Protein AF-A0AB74PYL4-F1 (afdb_monomer_lite)

Foldseek 3Di:
DPPPPVDDDDDDPVRVVCVVPDPDDPDPPPDPPPPPPPPPCVVVVVVVPD

Secondary structure (DSSP, 8-state):
---------PPPHHHHHHHHH--PPP-TTSSSSS-----TTHHHHHTT--

Organism: Staphylococcus aureus (NCBI:txid1280)

Sequence (50 aa):
MVSEEKGSITLSKEAAIIFATAKFKPFHNRIKNNPQKTNPFLKLHENKKS

pLDDT: mean 70.67, std 13.09, range [50.81, 93.44]

Structure (mmCIF, N/CA/C/O backbone):
data_AF-A0AB74PYL4-F1
#
_entry.id   AF-A0AB74PYL4-F1
#
loop_
_atom_site.group_PDB
_atom_site.id
_atom_site.type_symbol
_atom_site.label_atom_id
_atom_site.label_alt_id
_atom_site.label_comp_id
_atom_site.label_asym_id
_atom_site.label_entity_id
_atom_site.label_seq_id
_atom_site.pdbx_PDB_ins_code
_atom_site.Cartn_x
_atom_site.Cartn_y
_atom_site.Cartn_z
_atom_site.occupancy
_atom_site.B_iso_or_equiv
_atom_site.auth_seq_id
_atom_site.auth_comp_id
_atom_site.auth_asym_id
_atom_site.auth_atom_id
_atom_site.pdbx_PDB_model_num
ATOM 1 N N . MET A 1 1 ? 25.246 10.271 8.582 1.00 51.94 1 MET A N 1
ATOM 2 C CA . MET A 1 1 ? 23.767 10.235 8.632 1.00 51.94 1 MET A CA 1
ATOM 3 C C . MET A 1 1 ? 23.293 9.809 7.253 1.00 51.94 1 MET A C 1
ATOM 5 O O . MET A 1 1 ? 23.665 10.473 6.297 1.00 51.94 1 MET A O 1
ATOM 9 N N . VAL A 1 2 ? 22.607 8.668 7.125 1.00 54.56 2 VAL A N 1
ATOM 10 C CA . VAL A 1 2 ? 22.069 8.200 5.834 1.00 54.56 2 VAL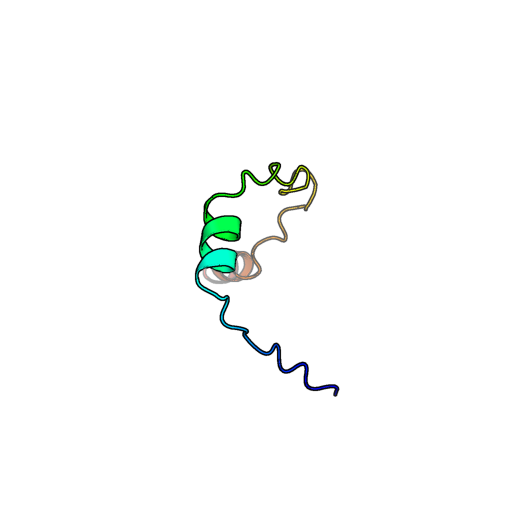 A CA 1
ATOM 11 C C . VAL A 1 2 ? 20.950 9.159 5.439 1.00 54.56 2 VAL A C 1
ATOM 13 O O . VAL A 1 2 ? 19.975 9.293 6.174 1.00 54.56 2 VAL A O 1
ATOM 16 N N . SER A 1 3 ? 21.130 9.879 4.334 1.00 55.75 3 SER A N 1
ATOM 17 C CA . SER A 1 3 ? 20.090 10.746 3.788 1.00 55.75 3 SER A CA 1
ATOM 18 C C . SER A 1 3 ? 19.058 9.844 3.120 1.00 55.75 3 SER A C 1
ATOM 20 O O . SER A 1 3 ? 19.280 9.350 2.017 1.00 55.75 3 SER A O 1
ATOM 22 N N . GLU A 1 4 ? 17.965 9.542 3.817 1.00 63.91 4 GLU A N 1
ATOM 23 C CA . GLU A 1 4 ? 16.817 8.890 3.195 1.00 63.91 4 GLU A CA 1
ATOM 24 C C . GLU A 1 4 ? 16.104 9.932 2.334 1.00 63.91 4 GLU A C 1
ATOM 26 O O . GLU A 1 4 ? 15.129 10.553 2.759 1.00 63.91 4 GLU A O 1
ATOM 31 N N . GLU A 1 5 ? 16.593 10.138 1.113 1.00 61.78 5 GLU A N 1
ATOM 32 C CA . GLU A 1 5 ? 15.765 10.692 0.050 1.00 61.78 5 GLU A CA 1
ATOM 33 C C . GLU A 1 5 ? 14.568 9.751 -0.096 1.00 61.78 5 GLU A C 1
ATOM 35 O O . GLU A 1 5 ? 14.639 8.690 -0.719 1.00 61.78 5 GLU A O 1
ATOM 40 N N . LYS A 1 6 ? 13.453 10.088 0.557 1.00 64.62 6 LYS A N 1
ATOM 41 C CA . LYS A 1 6 ? 12.168 9.439 0.314 1.00 64.62 6 LYS A CA 1
ATOM 42 C C . LYS A 1 6 ? 11.725 9.889 -1.071 1.00 64.62 6 LYS A C 1
ATOM 44 O O . LYS A 1 6 ? 10.935 10.818 -1.199 1.00 64.62 6 LYS A O 1
ATOM 49 N N . GLY A 1 7 ? 12.310 9.275 -2.098 1.00 64.94 7 GLY A N 1
ATOM 50 C CA . GLY A 1 7 ? 11.982 9.521 -3.491 1.00 64.94 7 GLY A CA 1
ATOM 51 C C . GLY A 1 7 ? 10.483 9.350 -3.669 1.00 64.94 7 GLY A C 1
ATOM 52 O O . GLY A 1 7 ? 9.947 8.249 -3.543 1.00 64.94 7 GLY A O 1
ATOM 53 N N . SER A 1 8 ? 9.788 10.460 -3.891 1.00 71.81 8 SER A N 1
ATOM 54 C CA . SER A 1 8 ? 8.397 10.420 -4.306 1.00 71.81 8 SER A CA 1
ATOM 55 C C . SER A 1 8 ? 8.352 9.802 -5.696 1.00 71.81 8 SER A C 1
ATOM 57 O O . SER A 1 8 ? 9.072 10.249 -6.589 1.00 71.81 8 SER A O 1
ATOM 59 N N . ILE A 1 9 ? 7.505 8.798 -5.885 1.00 80.12 9 ILE A N 1
ATOM 60 C CA . ILE A 1 9 ? 7.295 8.183 -7.192 1.00 80.12 9 ILE A CA 1
ATOM 61 C C . ILE A 1 9 ? 5.913 8.559 -7.711 1.00 80.12 9 ILE A C 1
ATOM 63 O O . ILE A 1 9 ? 4.931 8.561 -6.967 1.00 80.12 9 ILE A O 1
ATOM 67 N N . THR A 1 10 ? 5.837 8.869 -8.999 1.00 87.31 10 THR A N 1
ATOM 68 C CA . THR A 1 10 ? 4.563 9.067 -9.688 1.00 87.31 10 THR A CA 1
ATOM 69 C C . THR A 1 10 ? 4.061 7.715 -10.177 1.00 87.31 10 THR A C 1
ATOM 71 O O . THR A 1 10 ? 4.798 6.967 -10.817 1.00 87.31 10 THR A O 1
ATOM 74 N N . LEU A 1 11 ? 2.806 7.390 -9.872 1.00 87.31 11 LEU A N 1
ATOM 75 C CA . LEU A 1 11 ? 2.170 6.163 -10.350 1.00 87.31 11 LEU A CA 1
ATOM 76 C C . LEU A 1 11 ? 1.770 6.299 -11.826 1.00 87.31 11 LEU A C 1
ATOM 78 O O . LEU A 1 11 ? 1.402 7.385 -12.278 1.00 87.31 11 LEU A O 1
ATOM 82 N N . SER A 1 12 ? 1.778 5.187 -12.567 1.00 93.44 12 SER A N 1
ATOM 83 C CA . SER A 1 12 ? 1.104 5.127 -13.869 1.00 93.44 12 SER A CA 1
ATOM 84 C C . SER A 1 12 ? -0.408 5.294 -13.697 1.00 93.44 12 SER A C 1
ATOM 86 O O . SER A 1 12 ? -0.952 5.101 -12.604 1.00 93.44 12 SER A O 1
ATOM 88 N N . LYS A 1 13 ? -1.112 5.635 -14.781 1.00 92.62 13 LYS A N 1
ATOM 89 C CA . LYS A 1 13 ? -2.563 5.862 -14.753 1.00 92.62 13 LYS A CA 1
ATOM 90 C C . LYS A 1 13 ? -3.313 4.639 -14.218 1.00 92.62 13 LYS A C 1
ATOM 92 O O . LYS A 1 13 ? -4.189 4.774 -13.367 1.00 92.62 13 LYS A O 1
ATOM 97 N N . GLU A 1 14 ? -2.931 3.448 -14.663 1.00 93.25 14 GLU A N 1
ATOM 98 C CA . GLU A 1 14 ? -3.539 2.179 -14.264 1.00 93.25 14 GLU A CA 1
ATOM 99 C C . GLU A 1 14 ? -3.273 1.881 -12.783 1.00 93.25 14 GLU A C 1
ATOM 101 O O . GLU A 1 14 ? -4.197 1.540 -12.043 1.00 93.25 14 GLU A O 1
ATOM 106 N N . ALA A 1 15 ? -2.035 2.084 -12.320 1.00 91.69 15 ALA A N 1
ATOM 107 C CA . ALA A 1 15 ? -1.666 1.879 -10.920 1.00 91.69 15 ALA A CA 1
ATOM 108 C C . ALA A 1 15 ? -2.390 2.863 -9.985 1.00 91.69 15 ALA A C 1
ATOM 110 O O . ALA A 1 15 ? -2.843 2.473 -8.907 1.00 91.69 15 ALA A O 1
ATOM 111 N N . ALA A 1 16 ? -2.558 4.117 -10.414 1.00 90.50 16 ALA A N 1
ATOM 112 C CA . ALA A 1 16 ? -3.314 5.121 -9.674 1.00 90.50 16 ALA A CA 1
ATOM 113 C C . ALA A 1 16 ? -4.799 4.741 -9.547 1.00 90.50 16 ALA A C 1
ATOM 115 O O . ALA A 1 16 ? -5.370 4.863 -8.464 1.00 90.50 16 ALA A O 1
ATOM 116 N N . ILE A 1 17 ? -5.414 4.227 -10.620 1.00 90.81 17 ILE A N 1
ATOM 117 C CA . ILE A 1 17 ? -6.813 3.772 -10.607 1.00 90.81 17 ILE A CA 1
ATOM 118 C C . ILE A 1 17 ? -6.989 2.582 -9.658 1.00 90.81 17 ILE A C 1
ATOM 120 O O . ILE A 1 17 ? -7.917 2.582 -8.847 1.00 90.81 17 ILE A O 1
ATOM 124 N N . ILE A 1 18 ? -6.095 1.591 -9.713 1.00 90.00 18 ILE A N 1
ATOM 125 C CA . ILE A 1 18 ? -6.137 0.426 -8.816 1.00 90.00 18 ILE A CA 1
ATOM 126 C C . ILE A 1 18 ? -6.011 0.877 -7.360 1.00 90.00 18 ILE A C 1
ATOM 128 O O . ILE A 1 18 ? -6.816 0.477 -6.523 1.00 90.00 18 ILE A O 1
ATOM 132 N N . PHE A 1 19 ? -5.049 1.750 -7.058 1.00 87.94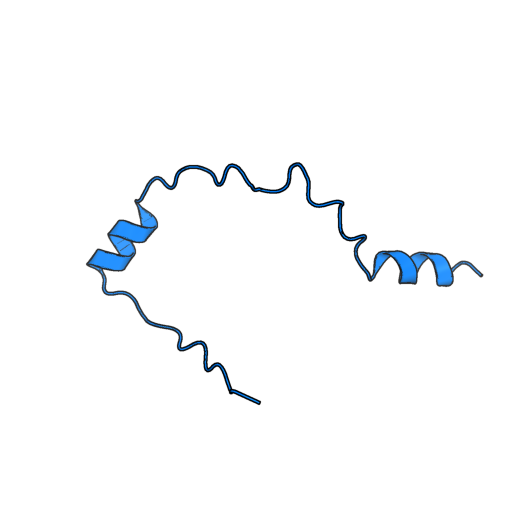 19 PHE A N 1
ATOM 133 C CA . PHE A 1 19 ? -4.866 2.269 -5.705 1.00 87.94 19 PHE A CA 1
ATOM 134 C C . PHE A 1 19 ? -6.091 3.052 -5.213 1.00 87.94 19 PHE A C 1
ATOM 136 O O . PHE A 1 19 ? -6.533 2.849 -4.085 1.00 87.94 19 PHE A O 1
ATOM 143 N N . ALA A 1 20 ? -6.671 3.910 -6.058 1.00 88.19 20 ALA A N 1
ATOM 144 C CA . ALA A 1 20 ? -7.824 4.732 -5.695 1.00 88.19 20 ALA A CA 1
ATOM 145 C C . ALA A 1 20 ? -9.113 3.917 -5.502 1.00 88.19 20 ALA A C 1
ATOM 147 O O . ALA A 1 20 ? -9.972 4.300 -4.709 1.00 88.19 20 ALA A O 1
ATOM 148 N N . THR A 1 21 ? -9.262 2.805 -6.226 1.00 90.69 21 THR A N 1
ATOM 149 C CA . THR A 1 21 ? -10.474 1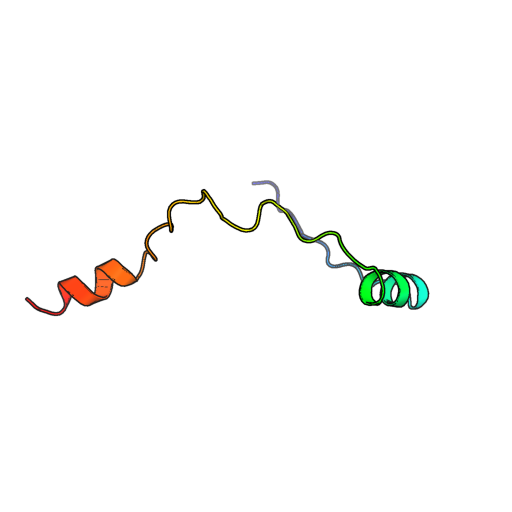.968 -6.197 1.00 90.69 21 THR A CA 1
ATOM 150 C C . THR A 1 21 ? -10.361 0.754 -5.276 1.00 90.69 21 THR A C 1
ATOM 152 O O . THR A 1 21 ? -11.375 0.125 -4.959 1.00 90.69 21 THR A O 1
ATOM 155 N N . ALA A 1 22 ? -9.155 0.424 -4.806 1.00 87.62 22 ALA A N 1
ATOM 156 C CA . ALA A 1 22 ? -8.933 -0.685 -3.893 1.00 87.62 22 ALA A CA 1
ATOM 157 C C . ALA A 1 22 ? -9.691 -0.481 -2.571 1.00 87.62 22 ALA A C 1
ATOM 159 O O . ALA A 1 22 ? -9.521 0.507 -1.855 1.00 87.62 22 ALA A O 1
ATOM 160 N N . LYS A 1 23 ? -10.508 -1.473 -2.197 1.00 80.50 23 LYS A N 1
ATOM 161 C CA . LYS A 1 23 ? -11.110 -1.539 -0.862 1.00 80.50 23 LYS A CA 1
ATOM 162 C C . LYS A 1 23 ? -10.061 -2.043 0.123 1.00 80.50 23 LYS A C 1
ATOM 164 O O . LYS A 1 23 ? -9.902 -3.247 0.316 1.00 80.50 23 LYS A O 1
ATOM 169 N N . PHE A 1 24 ? -9.333 -1.124 0.746 1.00 79.19 24 PHE A N 1
ATOM 170 C CA . PHE A 1 24 ? -8.400 -1.483 1.808 1.00 79.19 24 PHE A CA 1
ATOM 171 C C . PHE A 1 24 ? -9.170 -1.982 3.029 1.00 79.19 24 PHE A C 1
ATOM 173 O O . PHE A 1 24 ? -10.114 -1.337 3.496 1.00 79.19 24 PHE A O 1
ATOM 180 N N . LYS A 1 25 ? -8.749 -3.128 3.574 1.00 77.50 25 LYS A N 1
ATOM 181 C CA . LYS A 1 25 ? -9.223 -3.574 4.885 1.00 77.50 25 LYS A CA 1
ATOM 182 C C . LYS A 1 25 ? -8.923 -2.448 5.880 1.00 77.50 25 LYS A C 1
ATOM 184 O O . LYS A 1 25 ? -7.780 -1.986 5.914 1.00 77.50 25 LYS A O 1
ATOM 189 N N . PRO A 1 26 ? -9.900 -1.990 6.681 1.00 70.06 26 PRO A N 1
ATOM 190 C CA . PRO A 1 26 ? -9.622 -0.983 7.689 1.00 70.06 26 PRO A CA 1
ATOM 191 C C . PRO A 1 26 ? -8.492 -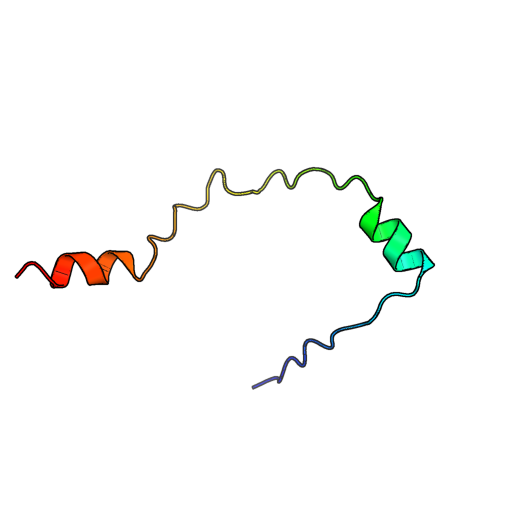1.499 8.575 1.00 70.06 26 PRO A C 1
ATOM 193 O O . PRO A 1 26 ? -8.546 -2.632 9.065 1.00 70.06 26 PRO A O 1
ATOM 196 N N . PHE A 1 27 ? -7.447 -0.688 8.742 1.00 71.19 27 PHE A N 1
ATOM 197 C CA . PHE A 1 27 ? -6.348 -1.023 9.634 1.00 71.19 27 PHE A CA 1
ATOM 198 C C . PHE A 1 27 ? -6.928 -1.274 11.025 1.00 71.19 27 PHE A C 1
ATOM 200 O O . PHE A 1 27 ? -7.369 -0.348 11.705 1.00 71.19 27 PHE A O 1
ATOM 207 N N . HIS A 1 28 ? -6.917 -2.539 11.448 1.00 62.94 28 HIS A N 1
ATOM 208 C CA . HIS A 1 28 ? -7.414 -2.964 12.758 1.00 62.94 28 HIS A CA 1
ATOM 209 C C . HIS A 1 28 ? -6.622 -2.306 13.911 1.00 62.94 28 HIS A C 1
ATOM 211 O O . HIS A 1 28 ? -7.092 -2.251 15.041 1.00 62.94 28 HIS A O 1
ATOM 217 N N . ASN A 1 29 ? -5.459 -1.724 13.586 1.00 60.56 29 ASN A N 1
ATOM 218 C CA . ASN A 1 29 ? -4.551 -1.014 14.483 1.00 60.56 29 ASN A CA 1
ATOM 219 C C . ASN A 1 29 ? -4.638 0.522 14.389 1.00 60.56 29 ASN A C 1
ATOM 221 O O . ASN A 1 29 ? -3.685 1.210 14.757 1.00 60.56 29 ASN A O 1
ATOM 225 N N . ARG A 1 30 ? -5.757 1.107 13.939 1.00 58.88 30 ARG A N 1
ATOM 226 C CA . ARG A 1 30 ? -6.022 2.538 14.185 1.00 58.88 30 ARG A CA 1
ATOM 227 C C . ARG A 1 30 ? -6.350 2.742 15.674 1.00 58.88 30 ARG A C 1
ATOM 229 O O . ARG A 1 30 ? -7.499 2.896 16.050 1.00 58.88 30 ARG A O 1
ATOM 236 N N . ILE A 1 31 ? -5.321 2.707 16.519 1.00 63.19 31 ILE A N 1
ATOM 237 C CA . ILE A 1 31 ? -5.299 3.336 17.847 1.00 63.19 31 ILE A CA 1
ATOM 238 C C . ILE A 1 31 ? -6.458 2.901 18.770 1.00 63.19 31 ILE A C 1
ATOM 240 O O . ILE A 1 31 ? -7.330 3.692 19.104 1.00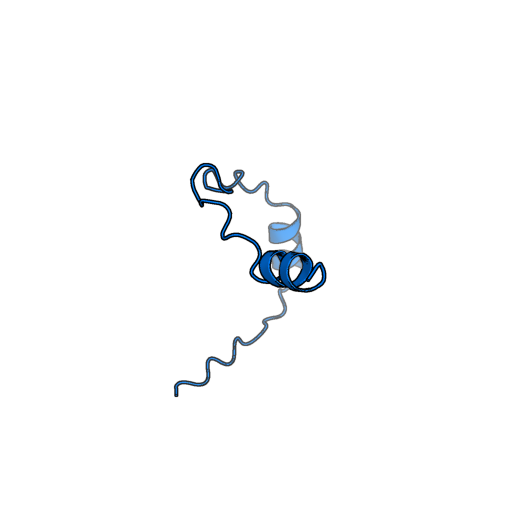 63.19 31 ILE A O 1
ATOM 244 N N . LYS A 1 32 ? -6.458 1.648 19.238 1.00 58.25 32 LYS A N 1
ATOM 245 C CA . LYS A 1 32 ? -7.137 1.323 20.512 1.00 58.25 32 LYS A CA 1
ATOM 246 C C . LYS A 1 32 ? -6.196 1.435 21.716 1.00 58.25 32 LYS A C 1
ATOM 248 O O . LYS A 1 32 ? -6.650 1.762 22.800 1.00 58.25 32 LYS A O 1
ATOM 253 N N . ASN A 1 33 ? -4.888 1.254 21.496 1.00 57.31 33 ASN A N 1
ATOM 254 C CA . ASN A 1 33 ? -3.882 1.144 22.560 1.00 57.31 33 ASN A CA 1
ATOM 255 C C . ASN A 1 33 ? -2.638 2.022 22.345 1.00 57.31 33 ASN A C 1
ATOM 257 O O . ASN A 1 33 ? -1.597 1.734 22.926 1.00 57.31 33 ASN A O 1
ATOM 261 N N . ASN A 1 34 ? -2.689 3.070 21.512 1.00 55.53 34 ASN A N 1
ATOM 262 C CA . ASN A 1 34 ? -1.685 4.118 21.694 1.00 55.53 34 ASN A CA 1
ATOM 263 C C . ASN A 1 34 ? -2.233 4.950 22.857 1.00 55.53 34 ASN A C 1
ATOM 265 O O . ASN A 1 34 ? -3.286 5.565 22.654 1.00 55.53 34 ASN A O 1
ATOM 269 N N . PRO A 1 35 ? -1.616 4.965 24.057 1.00 60.41 35 PRO A N 1
ATOM 270 C CA . PRO A 1 35 ? -1.924 6.039 24.989 1.00 60.41 35 PRO A CA 1
ATOM 271 C C . PRO A 1 35 ? -1.785 7.315 24.167 1.00 60.41 35 PRO A C 1
ATOM 273 O O . PRO A 1 35 ? -0.806 7.444 23.424 1.00 60.41 35 PRO A O 1
ATOM 276 N N . GLN A 1 36 ? -2.806 8.178 24.178 1.00 62.56 36 GLN A N 1
ATOM 277 C CA . GLN A 1 36 ? -2.701 9.503 23.579 1.00 62.56 36 GLN A CA 1
ATOM 278 C C . GLN A 1 36 ? -1.347 10.035 24.033 1.00 62.56 36 GLN A C 1
ATOM 280 O O . GLN A 1 36 ? -1.170 10.304 25.218 1.00 62.56 36 GLN A O 1
ATOM 285 N N . LYS A 1 37 ? -0.348 10.078 23.136 1.00 62.12 37 LYS A N 1
ATOM 286 C CA . LYS A 1 37 ? 0.880 10.811 23.411 1.00 62.12 37 LYS A CA 1
ATOM 287 C C . LYS A 1 37 ? 0.345 12.202 23.643 1.00 62.12 37 LYS A C 1
ATOM 289 O O . LYS A 1 37 ? -0.111 12.826 22.684 1.00 62.12 37 LYS A O 1
ATOM 294 N N . THR A 1 38 ? 0.252 12.593 24.913 1.00 66.50 38 THR A N 1
ATOM 295 C CA . THR A 1 38 ? -0.298 13.875 25.319 1.00 66.50 38 THR A CA 1
ATOM 296 C C . THR A 1 38 ? 0.322 14.889 24.390 1.00 66.50 38 THR A C 1
ATOM 298 O O . THR A 1 38 ? 1.550 14.930 24.279 1.00 66.50 38 THR A O 1
ATOM 301 N N . ASN A 1 39 ? -0.520 15.594 23.631 1.00 66.69 39 ASN A N 1
ATOM 302 C CA . ASN A 1 39 ? -0.045 16.547 22.645 1.00 66.69 39 ASN A CA 1
ATOM 303 C C . ASN A 1 39 ? 0.998 17.437 23.353 1.00 66.69 39 ASN A C 1
ATOM 305 O O . ASN A 1 39 ? 0.665 18.037 24.380 1.00 66.69 39 ASN A O 1
ATOM 309 N N . PRO A 1 40 ? 2.261 17.477 22.882 1.00 66.94 40 PRO A N 1
ATOM 310 C CA . PRO A 1 40 ? 3.350 18.130 23.608 1.00 66.94 40 PRO A CA 1
ATOM 311 C C . PRO A 1 40 ? 3.092 19.628 23.821 1.00 66.94 40 PRO A C 1
ATOM 313 O O . PRO A 1 40 ? 3.660 20.224 24.732 1.00 66.94 40 PRO A O 1
ATOM 316 N N . PHE A 1 41 ? 2.184 20.217 23.040 1.00 67.06 41 PHE A N 1
ATOM 317 C CA . PHE A 1 41 ? 1.776 21.613 23.145 1.00 67.06 41 PHE A CA 1
ATOM 318 C C . PHE A 1 41 ? 0.661 21.861 24.173 1.00 67.06 41 PHE A C 1
ATOM 320 O O . PHE A 1 41 ? 0.444 23.011 24.547 1.00 67.06 41 PHE A O 1
ATOM 327 N N . LEU A 1 42 ? -0.010 20.824 24.697 1.00 64.06 42 LEU A N 1
ATOM 328 C CA . LEU A 1 42 ? -0.996 20.994 25.777 1.00 64.06 42 LEU A CA 1
ATOM 329 C C . LEU A 1 42 ? -0.342 21.527 27.060 1.00 64.06 42 LEU A C 1
ATOM 331 O O . LEU A 1 42 ? -0.923 22.369 27.738 1.00 64.06 42 LEU A O 1
ATOM 335 N N . LYS A 1 43 ? 0.908 21.130 27.339 1.00 62.28 43 LYS A N 1
ATOM 336 C CA . LYS A 1 43 ? 1.685 21.620 28.493 1.00 62.28 43 LYS A CA 1
ATOM 337 C C . LYS A 1 43 ? 2.031 23.113 28.418 1.00 62.28 43 LYS A C 1
ATOM 339 O O . LYS A 1 43 ? 2.379 23.706 29.432 1.00 62.28 43 LYS A O 1
ATOM 344 N N . LEU A 1 44 ? 1.960 23.732 27.238 1.00 62.88 44 LEU A N 1
ATOM 345 C CA . LEU A 1 44 ? 2.294 25.151 27.075 1.00 62.88 44 LEU A CA 1
ATOM 346 C C . LEU A 1 44 ? 1.144 26.081 27.470 1.00 62.88 44 LEU A C 1
ATOM 348 O O . LEU A 1 44 ? 1.391 27.241 27.789 1.00 62.88 44 LEU A O 1
ATOM 352 N N . HIS A 1 45 ? -0.099 25.595 27.450 1.00 63.91 45 HIS A N 1
ATOM 353 C CA . HIS A 1 45 ? -1.254 26.417 27.806 1.00 63.91 45 HIS A CA 1
ATOM 354 C C . HIS A 1 45 ? -1.439 26.536 29.328 1.00 63.91 45 HIS A C 1
ATOM 356 O O . HIS A 1 45 ? -1.961 27.542 29.801 1.00 63.91 45 HIS A O 1
ATOM 362 N N . GLU A 1 46 ? -0.977 25.552 30.106 1.00 62.34 46 GLU A N 1
ATOM 363 C CA . GLU A 1 46 ? -1.088 25.591 31.572 1.00 62.34 46 GLU A CA 1
ATOM 364 C C . GLU A 1 46 ? -0.076 26.549 32.218 1.00 62.34 46 GLU A C 1
ATOM 366 O O . GLU A 1 46 ? -0.420 27.261 33.156 1.00 62.34 46 GLU A O 1
ATOM 371 N N . ASN A 1 47 ? 1.124 26.691 31.642 1.00 60.94 47 ASN A N 1
ATOM 372 C CA . ASN A 1 47 ? 2.159 27.606 32.147 1.00 60.94 47 ASN A CA 1
ATOM 373 C C . ASN A 1 47 ? 1.896 29.098 31.864 1.00 60.94 47 ASN A C 1
ATOM 375 O O . ASN A 1 47 ? 2.688 29.938 32.275 1.00 60.94 47 ASN A O 1
ATOM 379 N N . LYS A 1 48 ? 0.811 29.453 31.161 1.00 59.62 48 LYS A N 1
ATOM 380 C CA . LYS A 1 48 ? 0.412 30.858 30.937 1.00 59.62 48 LYS A CA 1
ATOM 381 C C . LYS A 1 48 ? -0.592 31.388 31.967 1.00 59.62 48 LYS A C 1
ATOM 383 O O . LYS A 1 48 ? -1.030 32.526 31.838 1.00 59.62 48 LYS A O 1
ATOM 388 N N . LYS A 1 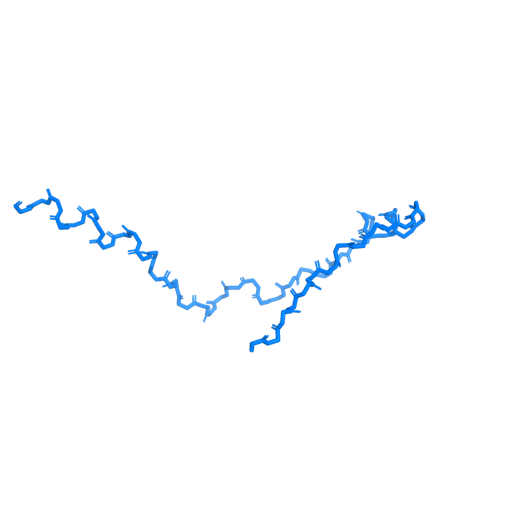49 ? -0.989 30.573 32.952 1.00 58.72 49 LYS A N 1
ATOM 389 C CA . LYS A 1 49 ? -1.911 30.966 34.032 1.00 58.72 49 LYS A CA 1
ATOM 390 C C . LYS A 1 49 ? -1.224 31.182 35.392 1.00 58.72 49 LYS A C 1
ATOM 392 O O . LYS A 1 49 ? -1.912 31.121 36.407 1.00 58.72 49 LYS A O 1
ATOM 397 N N . SER A 1 50 ? 0.088 31.428 35.419 1.00 50.81 50 SER A N 1
ATOM 398 C CA . SER A 1 50 ? 0.803 31.880 36.623 1.00 50.81 50 SER A CA 1
ATOM 399 C C . SER A 1 50 ? 1.364 33.279 36.445 1.00 50.81 50 SER A C 1
ATOM 401 O O . SER A 1 50 ? 1.662 33.648 35.288 1.00 50.81 50 SER A O 1
#

Radius of gyration: 20.16 Å; chains: 1; bounding box: 35×36×51 Å